Protein AF-A0A7Y2U5Q0-F1 (afdb_monomer)

Foldseek 3Di:
DPFFDFDADDVLQPQRHRPGDDQTWDWDADPVPRFTKIKTWGWDKFFADPVRDTDDDVCSSRGNDIDTDTDDMDIGHDDDPD

Radius of gyration: 16.04 Å; Cα contacts (8 Å, |Δi|>4): 163; chains: 1; bounding box: 26×25×45 Å

Secondary structure (DSSP, 8-state):
----EEEEPPTTSTTTTT-EEEEEEEEEE-TTT--EEEEEEEEEEEEE-TTSPBP-GGGGGG-SEEEEEEEEEEEEEPP---

pLDDT: mean 89.42, std 11.05, range [39.38, 97.12]

Solvent-accessible surface area (backbone atoms only — not comparable to full-atom values): 4831 Å² total; per-residue (Å²): 129,88,80,51,56,42,47,62,41,54,76,74,25,70,71,38,42,64,41,70,42,64,50,26,39,37,85,43,68,40,87,90,75,70,48,60,27,38,40,34,41,36,44,51,78,43,35,16,35,91,86,68,46,81,46,55,82,95,47,44,49,69,20,55,47,75,51,73,41,85,69,52,71,49,78,45,74,60,77,77,85,126

Nearest PDB structures (foldseek):
  2qux-assembly5_N  TM=3.740E-01  e=5.412E+00  Pseudomonas phage PP7
  8ovj-assembly1_Y  TM=2.038E-01  e=2.127E+00  Leishmania major strain Friedlin

Mean predicted aligned error: 5.33 Å

Structure (mmCIF, N/CA/C/O backbone):
data_AF-A0A7Y2U5Q0-F1
#
_entry.id   AF-A0A7Y2U5Q0-F1
#
loop_
_atom_site.group_PDB
_atom_site.id
_atom_site.type_symbol
_atom_site.label_atom_id
_atom_site.label_alt_id
_atom_site.label_comp_id
_atom_site.label_asym_id
_atom_site.label_entity_id
_atom_site.label_seq_id
_atom_site.pdbx_PDB_ins_code
_atom_site.Cartn_x
_atom_site.Cartn_y
_atom_site.Cartn_z
_atom_site.occupancy
_atom_site.B_iso_or_equiv
_atom_site.auth_seq_id
_atom_site.auth_comp_id
_atom_site.auth_asym_id
_atom_site.auth_atom_id
_atom_site.pdbx_PDB_model_num
ATOM 1 N N . PRO A 1 1 ? 7.936 7.682 13.179 1.00 45.28 1 PRO A N 1
ATOM 2 C CA . PRO A 1 1 ? 6.749 7.285 12.386 1.00 45.28 1 PRO A CA 1
ATOM 3 C C . PRO A 1 1 ? 6.578 5.766 12.444 1.00 45.28 1 PRO A C 1
ATOM 5 O O . PRO A 1 1 ? 7.516 5.053 12.100 1.00 45.28 1 PRO A O 1
ATOM 8 N N . GLU A 1 2 ? 5.436 5.275 12.928 1.00 55.94 2 GLU A N 1
ATOM 9 C CA . GLU A 1 2 ? 5.082 3.865 12.730 1.00 55.94 2 GLU A CA 1
ATOM 10 C C . GLU A 1 2 ? 5.041 3.586 11.226 1.00 55.94 2 GLU A C 1
ATOM 12 O O . GLU A 1 2 ? 4.412 4.321 10.464 1.00 55.94 2 GLU A O 1
ATOM 17 N N . ILE A 1 3 ? 5.789 2.577 10.784 1.00 64.06 3 ILE A N 1
ATOM 18 C CA . ILE A 1 3 ? 5.786 2.150 9.387 1.00 64.06 3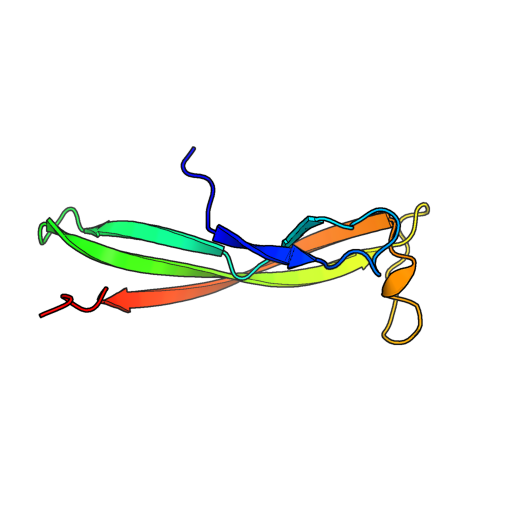 ILE A CA 1
ATOM 19 C C . ILE A 1 3 ? 4.604 1.195 9.240 1.00 64.06 3 ILE A C 1
ATOM 21 O O . ILE A 1 3 ? 4.644 0.096 9.790 1.00 64.06 3 ILE A O 1
ATOM 25 N N . GLY A 1 4 ? 3.568 1.619 8.516 1.00 75.00 4 GLY A N 1
ATOM 26 C CA . GLY A 1 4 ? 2.418 0.769 8.220 1.00 75.00 4 GLY A CA 1
ATOM 27 C C . GLY A 1 4 ? 2.827 -0.489 7.456 1.00 75.00 4 GLY A C 1
ATOM 28 O O . GLY A 1 4 ? 3.782 -0.485 6.667 1.00 75.00 4 GLY A O 1
ATOM 29 N N . VAL A 1 5 ? 2.112 -1.586 7.688 1.00 87.88 5 VAL A N 1
ATOM 30 C CA . VAL A 1 5 ? 2.344 -2.849 6.982 1.00 87.88 5 VAL A CA 1
ATOM 31 C C . VAL A 1 5 ? 1.672 -2.762 5.615 1.00 87.88 5 VAL A C 1
ATOM 33 O O . VAL A 1 5 ? 0.453 -2.755 5.528 1.00 87.88 5 VAL A O 1
ATOM 36 N N . GLY A 1 6 ? 2.476 -2.648 4.557 1.00 88.62 6 GLY A N 1
ATOM 37 C CA . GLY A 1 6 ? 2.011 -2.646 3.166 1.00 88.62 6 GLY A CA 1
ATOM 38 C C . GLY A 1 6 ? 2.224 -3.981 2.453 1.00 88.62 6 GLY A C 1
ATOM 39 O O . GLY A 1 6 ? 3.023 -4.815 2.897 1.00 88.62 6 GLY A O 1
ATOM 40 N N . ILE A 1 7 ? 1.579 -4.151 1.298 1.00 92.06 7 ILE A N 1
ATOM 41 C CA . ILE A 1 7 ? 1.838 -5.271 0.386 1.00 92.06 7 ILE A CA 1
ATOM 42 C C . ILE A 1 7 ? 3.253 -5.135 -0.170 1.00 92.06 7 ILE A C 1
ATOM 44 O O . ILE A 1 7 ? 3.635 -4.078 -0.665 1.00 92.06 7 ILE A O 1
ATOM 48 N N . ARG A 1 8 ? 4.039 -6.215 -0.118 1.00 93.88 8 ARG A N 1
ATOM 49 C CA . ARG A 1 8 ? 5.369 -6.253 -0.734 1.00 93.88 8 ARG A CA 1
ATOM 50 C C . ARG A 1 8 ? 5.293 -6.773 -2.160 1.00 93.88 8 ARG A C 1
ATOM 52 O O . ARG A 1 8 ? 4.810 -7.879 -2.392 1.00 93.88 8 ARG A O 1
ATOM 59 N N . LEU A 1 9 ? 5.841 -6.007 -3.092 1.00 93.19 9 LEU A N 1
ATOM 60 C CA . LEU A 1 9 ? 5.985 -6.429 -4.477 1.00 93.19 9 LEU A CA 1
ATOM 61 C C . LEU A 1 9 ? 6.987 -7.586 -4.585 1.00 93.19 9 LEU A C 1
ATOM 63 O O . LEU A 1 9 ? 8.030 -7.604 -3.925 1.00 93.19 9 LEU A O 1
ATOM 67 N N . GLY A 1 10 ? 6.654 -8.579 -5.410 1.00 92.88 10 GLY A N 1
ATOM 68 C CA . GLY A 1 10 ? 7.490 -9.757 -5.622 1.00 92.88 10 GLY A CA 1
ATOM 69 C C . GLY A 1 10 ? 8.726 -9.465 -6.477 1.00 92.88 10 GLY A C 1
ATOM 70 O O . GLY A 1 10 ? 8.821 -8.439 -7.141 1.00 92.88 10 GLY A O 1
ATOM 71 N N . ARG A 1 11 ? 9.663 -10.420 -6.520 1.00 91.81 11 ARG A N 1
ATOM 72 C CA . ARG A 1 11 ? 10.924 -10.309 -7.289 1.00 91.81 11 ARG A CA 1
ATOM 73 C C . ARG A 1 11 ? 10.742 -10.189 -8.809 1.00 91.81 11 ARG A C 1
ATOM 75 O O . ARG A 1 11 ? 11.701 -9.891 -9.507 1.00 91.81 11 ARG A O 1
ATOM 82 N N . HIS A 1 12 ? 9.546 -10.465 -9.328 1.00 91.12 12 HIS A N 1
ATOM 83 C CA . HIS A 1 12 ? 9.230 -10.292 -10.748 1.00 91.12 12 HIS A CA 1
ATOM 84 C C . HIS A 1 12 ? 9.179 -8.814 -11.163 1.00 91.12 12 HIS A C 1
ATOM 86 O O . HIS A 1 12 ? 9.382 -8.513 -12.336 1.00 91.12 12 HIS A O 1
ATOM 92 N N . PHE A 1 13 ? 8.951 -7.899 -10.215 1.00 91.56 13 PHE A N 1
ATOM 93 C CA . PHE A 1 13 ? 9.194 -6.478 -10.429 1.00 91.56 13 PHE A CA 1
ATOM 94 C C . PHE A 1 13 ? 10.696 -6.230 -10.331 1.00 91.56 13 PHE A C 1
ATOM 96 O O . PHE A 1 13 ? 11.271 -6.378 -9.254 1.00 91.56 13 PHE A O 1
ATOM 103 N N . LYS A 1 14 ? 11.334 -5.877 -11.450 1.00 88.44 14 LYS A N 1
ATOM 104 C CA . LYS A 1 14 ? 12.802 -5.785 -11.526 1.00 88.44 14 LYS A CA 1
ATOM 105 C C . LYS A 1 14 ? 13.377 -4.768 -10.540 1.00 88.44 14 LYS A C 1
ATOM 107 O O . LYS A 1 14 ? 14.129 -5.139 -9.649 1.00 88.44 14 LYS A O 1
ATOM 112 N N . GLU A 1 15 ? 12.971 -3.511 -10.682 1.00 92.50 15 GLU A N 1
ATOM 113 C CA . GLU A 1 15 ? 13.486 -2.398 -9.872 1.00 92.50 15 GLU A CA 1
ATOM 114 C C . GLU A 1 15 ? 12.703 -2.208 -8.566 1.00 92.50 15 GLU A C 1
ATOM 116 O O . GLU A 1 15 ? 13.199 -1.626 -7.608 1.00 92.50 15 GLU A O 1
ATOM 121 N N . LEU A 1 16 ? 11.467 -2.713 -8.517 1.00 94.31 16 LEU A N 1
ATOM 122 C CA . LEU A 1 16 ? 10.554 -2.536 -7.384 1.00 94.31 16 LEU A CA 1
ATOM 123 C C . LEU A 1 16 ? 10.407 -3.790 -6.520 1.00 94.31 16 LEU A C 1
ATOM 125 O O . LEU A 1 16 ? 9.550 -3.842 -5.637 1.00 94.31 16 LEU A O 1
ATOM 129 N N . GLY A 1 17 ? 11.223 -4.816 -6.754 1.00 93.38 17 GLY A N 1
ATOM 130 C CA . GLY A 1 17 ? 11.209 -6.034 -5.955 1.00 93.38 17 GLY A CA 1
ATOM 131 C C . GLY A 1 17 ? 11.400 -5.723 -4.468 1.00 93.38 17 GLY A C 1
ATOM 132 O O . GLY A 1 17 ? 12.409 -5.158 -4.056 1.00 93.38 17 GLY A O 1
ATOM 133 N N . GLY A 1 18 ? 10.424 -6.100 -3.642 1.00 90.88 18 GLY A N 1
ATOM 134 C CA . GLY A 1 18 ? 10.426 -5.851 -2.199 1.00 90.88 18 GLY A CA 1
ATOM 135 C C . GLY A 1 18 ? 9.917 -4.472 -1.766 1.00 90.88 18 GLY A C 1
ATOM 136 O O . GLY A 1 18 ? 9.760 -4.268 -0.552 1.00 90.88 18 GLY A O 1
ATOM 137 N N . ALA A 1 19 ? 9.620 -3.570 -2.710 1.00 91.94 19 ALA A N 1
ATOM 138 C CA . ALA A 1 19 ? 8.947 -2.304 -2.433 1.00 91.94 19 ALA A CA 1
ATOM 139 C C . ALA A 1 19 ? 7.574 -2.554 -1.798 1.00 91.94 19 ALA A C 1
ATOM 141 O O . ALA A 1 19 ? 6.943 -3.588 -2.034 1.00 91.94 19 ALA A O 1
ATOM 142 N N . ARG A 1 20 ? 7.132 -1.618 -0.955 1.00 93.06 20 ARG A N 1
ATOM 143 C CA . ARG A 1 20 ? 5.828 -1.680 -0.291 1.00 93.06 20 ARG A CA 1
ATOM 144 C C . ARG A 1 20 ?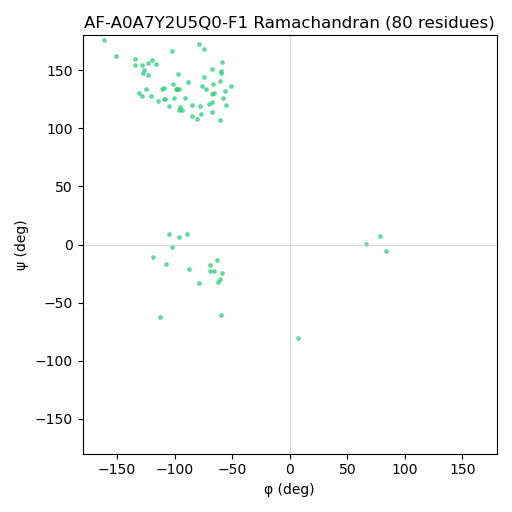 4.845 -0.760 -0.999 1.00 93.06 20 ARG A C 1
ATOM 146 O O . ARG A 1 20 ? 5.220 0.354 -1.342 1.00 93.06 20 ARG A O 1
ATOM 153 N N . VAL A 1 21 ? 3.618 -1.234 -1.166 1.00 94.19 21 VAL A N 1
ATOM 154 C CA . VAL A 1 21 ? 2.490 -0.482 -1.723 1.00 94.19 21 VAL A CA 1
ATOM 155 C C . VAL A 1 21 ? 1.246 -0.693 -0.863 1.00 94.19 21 VAL A C 1
ATOM 157 O O . VAL A 1 21 ? 1.158 -1.669 -0.109 1.00 94.19 21 VAL A O 1
ATOM 160 N N . ALA A 1 22 ? 0.291 0.222 -0.976 1.00 93.69 22 ALA A N 1
ATOM 161 C CA . ALA A 1 22 ? -0.992 0.167 -0.296 1.00 93.69 22 ALA A CA 1
ATOM 162 C C . ALA A 1 22 ? -1.788 -1.112 -0.653 1.00 93.69 22 ALA A C 1
ATOM 164 O O . ALA A 1 22 ? -1.597 -1.682 -1.733 1.00 93.69 22 ALA A O 1
ATOM 165 N N . PRO A 1 23 ? -2.735 -1.544 0.202 1.00 95.00 23 PRO A N 1
ATOM 166 C CA . PRO A 1 23 ? -3.137 -0.926 1.466 1.00 95.00 23 PRO A CA 1
ATOM 167 C C . PRO A 1 23 ? -2.057 -0.983 2.553 1.00 95.00 23 PRO A C 1
ATOM 169 O O . PRO A 1 23 ? -1.231 -1.890 2.552 1.00 95.00 23 PRO A O 1
ATOM 172 N N . TYR A 1 24 ? -2.070 -0.001 3.459 1.00 95.12 24 TYR A N 1
ATOM 173 C CA . TYR A 1 24 ? -1.166 0.089 4.609 1.00 95.12 24 TYR A CA 1
ATOM 174 C C . TYR A 1 24 ? -1.929 -0.054 5.921 1.00 95.12 24 TYR A C 1
ATOM 176 O O . TYR A 1 24 ? -2.808 0.759 6.205 1.00 95.12 24 TYR A O 1
ATOM 184 N N . ASP A 1 25 ? -1.538 -1.024 6.736 1.00 93.69 25 ASP A N 1
ATOM 185 C CA . ASP A 1 25 ? -2.164 -1.303 8.025 1.00 93.69 25 ASP A CA 1
ATOM 186 C C . ASP A 1 25 ? -1.386 -0.699 9.197 1.00 93.69 25 ASP A C 1
ATOM 188 O O . ASP A 1 25 ? -0.165 -0.847 9.300 1.00 93.69 25 ASP A O 1
ATOM 192 N N . PHE A 1 26 ? -2.116 -0.054 10.107 1.00 93.50 26 PHE A N 1
ATOM 193 C CA . PHE A 1 26 ? -1.602 0.550 11.333 1.00 93.50 26 PHE A CA 1
ATOM 194 C C . PHE A 1 26 ? -2.454 0.112 12.521 1.00 93.50 26 PHE A C 1
ATOM 196 O O . PHE A 1 26 ? -3.679 0.246 12.503 1.00 93.50 26 PHE A O 1
ATOM 203 N N . GLU A 1 27 ? -1.815 -0.363 13.585 1.00 93.25 27 GLU A N 1
ATOM 204 C CA . GLU A 1 27 ? -2.499 -0.547 14.860 1.00 93.25 27 GLU A CA 1
ATOM 205 C C . GLU A 1 27 ? -2.629 0.812 15.551 1.00 93.25 27 GLU A C 1
ATO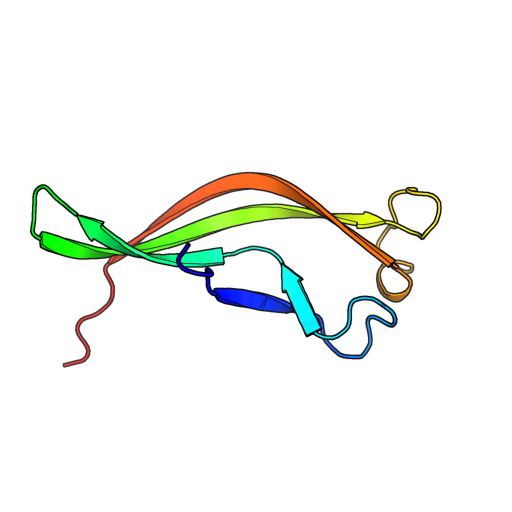M 207 O O . GLU A 1 27 ? -1.639 1.469 15.856 1.00 93.25 27 GLU A O 1
ATOM 212 N N . VAL A 1 28 ? -3.859 1.255 15.801 1.00 92.62 28 VAL A N 1
ATOM 213 C CA . VAL A 1 28 ? -4.134 2.555 16.419 1.00 92.62 28 VAL A CA 1
ATOM 214 C C . VAL A 1 28 ? -4.963 2.390 17.683 1.00 92.62 28 VAL A C 1
ATOM 216 O O . VAL A 1 28 ? -5.835 1.528 17.774 1.00 92.62 28 VAL A O 1
ATOM 219 N N . THR A 1 29 ? -4.723 3.246 18.675 1.00 92.50 29 THR A N 1
ATOM 220 C CA . THR A 1 29 ? -5.488 3.252 19.931 1.00 92.50 29 THR A CA 1
ATOM 221 C C . THR A 1 29 ? -6.400 4.474 19.993 1.00 92.50 29 THR A C 1
ATOM 223 O O . THR A 1 29 ? -5.953 5.615 19.872 1.00 92.50 29 THR A O 1
ATOM 226 N N . SER A 1 30 ? -7.698 4.250 20.204 1.00 90.25 30 SER A N 1
ATOM 227 C CA . SER A 1 30 ? -8.676 5.322 20.393 1.00 90.25 30 SER A CA 1
ATOM 228 C C . SER A 1 30 ? -8.421 6.054 21.707 1.00 90.25 30 SER A C 1
ATOM 230 O O . SER A 1 30 ? -8.495 5.455 22.777 1.00 90.25 30 SER A O 1
ATOM 232 N N . LYS A 1 31 ? -8.213 7.374 21.647 1.00 91.81 31 LYS A N 1
ATOM 233 C CA . LYS A 1 31 ? -8.049 8.207 22.853 1.00 91.81 31 LYS A CA 1
ATOM 234 C C . LYS A 1 31 ? -9.287 8.211 23.757 1.00 91.81 31 LYS A C 1
ATOM 236 O O . LYS A 1 31 ? -9.147 8.314 24.965 1.00 91.81 31 LYS A O 1
ATOM 241 N N . ALA A 1 32 ? -10.485 8.101 23.177 1.00 91.50 32 ALA A N 1
ATOM 242 C CA . ALA A 1 32 ? -11.741 8.185 23.922 1.00 91.50 32 ALA A CA 1
ATOM 243 C C . ALA A 1 32 ? -12.090 6.888 24.669 1.00 91.50 32 ALA A C 1
ATOM 245 O O . ALA A 1 32 ? -12.713 6.936 25.722 1.00 91.50 32 ALA A O 1
ATOM 246 N N . SER A 1 33 ? -11.717 5.730 24.115 1.00 90.56 33 SER A N 1
ATOM 247 C CA . SER A 1 33 ? -12.125 4.421 24.652 1.00 90.56 33 SER A CA 1
ATOM 248 C C . SER A 1 33 ? -10.967 3.531 25.100 1.00 90.56 33 SER A C 1
ATOM 250 O O . SER A 1 33 ? -11.211 2.475 25.676 1.00 90.56 33 SER A O 1
ATOM 252 N N . GLY A 1 34 ? -9.721 3.891 24.779 1.00 90.50 34 GLY A N 1
ATOM 253 C CA . GLY A 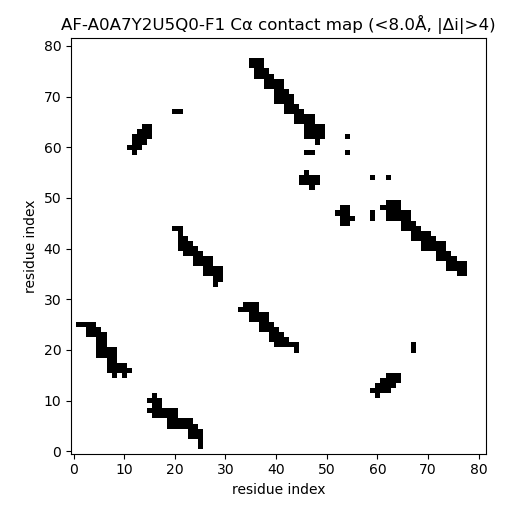1 34 ? -8.542 3.044 24.984 1.00 90.50 34 GLY A CA 1
ATOM 254 C C . GLY A 1 34 ? -8.514 1.777 24.119 1.00 90.50 34 GLY A C 1
ATOM 255 O O . GLY A 1 34 ? -7.579 0.988 24.221 1.00 90.50 34 GLY A O 1
ATOM 256 N N . LYS A 1 35 ? -9.523 1.550 23.267 1.00 90.50 35 LYS A N 1
ATOM 257 C CA . LYS A 1 35 ? -9.606 0.362 22.411 1.00 90.50 35 LYS A CA 1
ATOM 258 C C . LYS A 1 35 ? -8.620 0.452 21.249 1.00 90.50 35 LYS A C 1
ATOM 260 O O . LYS A 1 35 ? -8.422 1.530 20.684 1.00 90.50 35 LYS A O 1
ATOM 265 N N . LYS A 1 36 ? -8.055 -0.699 20.883 1.00 92.06 36 LYS A N 1
ATOM 266 C CA . LYS A 1 36 ? -7.188 -0.869 19.717 1.00 92.06 36 LYS A CA 1
ATOM 267 C C . LYS A 1 36 ? -8.007 -1.198 18.471 1.00 92.06 36 LYS A C 1
ATOM 269 O O . LYS A 1 36 ? -8.960 -1.976 18.536 1.00 92.06 36 LYS A O 1
ATOM 274 N N . PHE A 1 37 ? -7.616 -0.611 17.353 1.00 92.81 37 PHE A N 1
ATOM 275 C CA . PHE A 1 37 ? -8.226 -0.787 16.044 1.00 92.81 37 PHE A CA 1
ATOM 276 C C . PHE A 1 37 ? -7.135 -0.995 15.002 1.00 92.81 37 PHE A C 1
ATOM 278 O O . PHE A 1 37 ? -6.013 -0.517 15.169 1.00 92.81 37 PHE A O 1
ATOM 285 N N . LEU A 1 38 ? -7.488 -1.666 13.915 1.00 93.62 38 LEU A N 1
ATOM 286 C CA . LEU A 1 38 ? -6.685 -1.708 12.708 1.00 93.62 38 LEU A CA 1
ATOM 287 C C . LEU A 1 38 ? -7.176 -0.595 11.780 1.00 93.62 38 LEU A C 1
ATOM 289 O O . LEU A 1 38 ? -8.337 -0.593 11.366 1.00 93.62 38 LEU A O 1
ATOM 293 N N . LEU A 1 39 ? -6.310 0.375 11.504 1.00 94.50 39 LEU A N 1
ATOM 294 C CA . LEU A 1 39 ? -6.524 1.417 10.508 1.00 94.50 39 LEU A CA 1
ATOM 295 C C . LEU A 1 39 ? -5.837 0.994 9.210 1.00 94.50 39 LEU A C 1
ATOM 297 O O . LEU A 1 39 ? -4.612 0.929 9.157 1.00 94.50 39 LEU A O 1
ATOM 301 N N . THR A 1 40 ? -6.623 0.776 8.164 1.00 95.75 40 THR A N 1
ATOM 302 C CA . THR A 1 40 ? -6.131 0.423 6.830 1.00 95.75 40 THR A CA 1
ATOM 303 C C . THR A 1 40 ? -6.241 1.632 5.909 1.00 95.75 40 THR A C 1
ATOM 305 O O . THR A 1 40 ? -7.337 2.138 5.663 1.00 95.75 40 THR A O 1
ATOM 308 N N . ILE A 1 41 ? -5.118 2.112 5.378 1.00 95.44 41 ILE A N 1
ATOM 309 C CA . ILE A 1 41 ? -5.065 3.200 4.395 1.00 95.44 41 ILE A CA 1
ATOM 310 C C . ILE A 1 41 ? -5.012 2.605 2.991 1.00 95.44 41 ILE A C 1
ATOM 312 O O . ILE A 1 41 ? -4.050 1.927 2.640 1.00 95.44 41 ILE A O 1
ATOM 316 N N . HIS A 1 42 ? -6.018 2.894 2.170 1.00 96.19 42 HIS A N 1
ATOM 317 C CA . HIS A 1 42 ? -6.072 2.476 0.774 1.00 96.19 42 HIS A CA 1
ATOM 318 C C . HIS A 1 42 ? -5.604 3.603 -0.148 1.00 96.19 42 HIS A C 1
ATOM 320 O O . HIS A 1 42 ? -6.072 4.744 -0.056 1.00 96.19 42 HIS A O 1
ATOM 326 N N . CYS A 1 43 ? -4.745 3.257 -1.104 1.00 96.25 43 CYS A N 1
ATOM 327 C CA . CYS A 1 43 ? -4.307 4.148 -2.171 1.00 96.25 43 CYS A CA 1
ATOM 328 C C . CYS A 1 43 ? -4.604 3.532 -3.538 1.00 96.25 43 CYS A C 1
ATOM 330 O O . CYS A 1 43 ? -4.690 2.315 -3.693 1.00 96.25 43 CYS A O 1
ATOM 332 N N . LYS A 1 44 ? -4.725 4.392 -4.547 1.00 94.31 44 LYS A N 1
ATOM 333 C CA . LYS A 1 44 ? -4.593 4.004 -5.950 1.00 94.31 44 LYS A CA 1
ATOM 334 C C . LYS A 1 44 ? -3.111 4.026 -6.300 1.00 94.31 44 LYS A C 1
ATOM 336 O O . LYS A 1 44 ? -2.487 5.084 -6.203 1.00 94.31 44 LYS A O 1
ATOM 341 N N . THR A 1 45 ? -2.575 2.888 -6.718 1.00 92.25 45 THR A N 1
ATOM 342 C CA . THR A 1 45 ? -1.169 2.749 -7.106 1.00 92.25 45 THR A CA 1
ATOM 343 C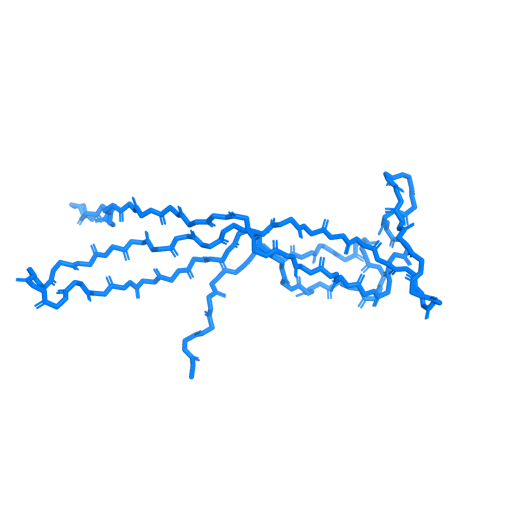 C . THR A 1 45 ? -1.051 2.779 -8.623 1.00 92.25 45 THR A C 1
ATOM 345 O O . THR A 1 45 ? -1.704 2.010 -9.326 1.00 92.25 45 THR A O 1
ATOM 348 N N . LYS A 1 46 ? -0.211 3.677 -9.130 1.00 94.31 46 LYS A N 1
ATOM 349 C CA . LYS A 1 46 ? 0.194 3.750 -10.533 1.00 94.31 46 LYS A CA 1
ATOM 350 C C . LYS A 1 46 ? 1.643 3.325 -10.652 1.00 94.31 46 LYS A C 1
ATOM 352 O O . LYS A 1 46 ? 2.488 3.793 -9.895 1.00 94.31 46 LYS A O 1
ATOM 357 N N . PHE A 1 47 ? 1.933 2.494 -11.636 1.00 94.81 47 PHE A N 1
ATOM 358 C CA . PHE A 1 47 ? 3.287 2.057 -11.939 1.00 94.81 47 PHE A CA 1
ATOM 359 C C . PHE A 1 47 ? 3.847 2.924 -13.055 1.00 94.81 47 PHE A C 1
ATOM 361 O O . PHE A 1 47 ? 3.149 3.188 -14.036 1.00 94.81 47 PHE A O 1
ATOM 368 N N . VAL A 1 48 ? 5.081 3.396 -12.907 1.00 95.88 48 VAL A N 1
ATOM 369 C CA . VAL A 1 48 ? 5.697 4.289 -13.891 1.00 95.88 48 VAL A CA 1
ATOM 370 C C . VAL A 1 48 ? 7.059 3.773 -14.341 1.00 95.88 48 VAL A C 1
ATOM 372 O O . VAL A 1 48 ? 7.786 3.129 -13.582 1.00 95.88 48 VAL A O 1
ATOM 375 N N . SER A 1 49 ? 7.401 4.039 -15.599 1.00 94.06 49 SER A N 1
ATOM 376 C CA . SER A 1 49 ? 8.739 3.795 -16.144 1.00 94.06 49 SER A CA 1
ATOM 377 C C . SER A 1 49 ? 9.726 4.892 -15.742 1.00 94.06 49 SER A C 1
ATOM 379 O O . SER A 1 49 ? 9.335 5.940 -15.229 1.00 94.06 49 SER A O 1
ATOM 381 N N . ALA A 1 50 ? 11.009 4.692 -16.059 1.00 92.00 50 ALA A N 1
ATOM 382 C CA . ALA A 1 50 ? 12.095 5.611 -15.699 1.00 92.00 50 ALA A CA 1
ATOM 383 C C . ALA A 1 50 ? 11.918 7.041 -16.243 1.00 92.00 50 ALA A C 1
ATOM 385 O O . ALA A 1 50 ? 12.433 7.998 -15.679 1.00 92.00 50 ALA A O 1
ATOM 386 N N . ASN A 1 51 ? 11.164 7.200 -17.332 1.00 92.56 51 ASN A N 1
ATOM 387 C CA . ASN A 1 51 ? 10.811 8.498 -17.913 1.00 92.56 51 ASN A CA 1
ATOM 388 C C . ASN A 1 51 ? 9.514 9.104 -17.330 1.00 92.56 51 ASN A C 1
ATOM 390 O O . ASN A 1 51 ? 8.995 10.077 -17.872 1.00 92.56 51 ASN A O 1
ATOM 394 N N . GLY A 1 52 ? 8.952 8.518 -16.269 1.00 90.25 52 GLY A N 1
ATOM 395 C CA . GLY A 1 52 ? 7.756 9.005 -15.580 1.00 90.25 52 GLY A CA 1
ATOM 396 C C . GLY A 1 52 ? 6.425 8.700 -16.273 1.00 90.25 52 GLY A C 1
ATOM 397 O O . GLY A 1 52 ? 5.388 9.188 -15.817 1.00 90.25 52 GLY A O 1
ATOM 398 N N . LYS A 1 53 ? 6.424 7.906 -17.353 1.00 94.25 53 LYS A N 1
ATOM 399 C CA . LYS A 1 53 ? 5.197 7.486 -18.044 1.00 94.25 53 LYS A CA 1
ATOM 400 C C . LYS A 1 53 ? 4.481 6.391 -17.255 1.00 94.25 53 LYS A C 1
ATOM 402 O O . LYS A 1 53 ? 5.106 5.440 -16.801 1.00 94.25 53 LYS A O 1
ATOM 407 N N . GLU A 1 54 ? 3.163 6.509 -17.144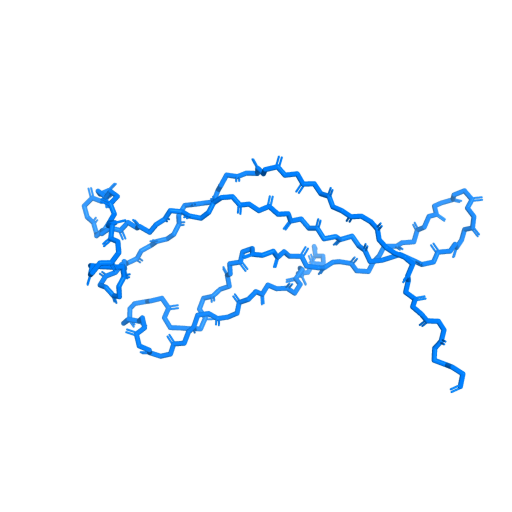 1.00 94.56 54 GLU A N 1
ATOM 408 C CA . GLU A 1 54 ? 2.308 5.476 -16.556 1.00 94.56 54 GLU A CA 1
ATOM 409 C C . GLU A 1 54 ? 2.283 4.214 -17.431 1.00 94.56 54 GLU A C 1
ATOM 411 O O . GLU A 1 54 ? 2.066 4.280 -18.647 1.00 94.56 54 GLU A O 1
ATOM 416 N N . LEU A 1 55 ? 2.523 3.073 -16.792 1.00 93.12 55 LEU A N 1
ATOM 417 C CA . LEU A 1 55 ? 2.526 1.745 -17.389 1.00 93.12 55 LEU A CA 1
ATOM 418 C C . LEU A 1 55 ? 1.178 1.062 -17.152 1.00 93.12 55 LEU A C 1
ATOM 420 O O . LEU A 1 55 ? 0.532 1.269 -16.125 1.00 93.12 55 LEU A O 1
ATOM 424 N N . LYS A 1 56 ? 0.761 0.244 -18.120 1.00 88.75 56 LYS A N 1
ATOM 425 C CA . LYS A 1 56 ? -0.489 -0.530 -18.080 1.00 88.75 56 LYS A CA 1
ATOM 426 C C . LYS A 1 56 ? -0.191 -2.024 -18.071 1.00 88.75 56 LYS A C 1
ATOM 428 O O . LYS A 1 56 ? 0.864 -2.419 -18.565 1.00 88.75 56 LYS A O 1
ATOM 433 N N . ASP A 1 57 ? -1.131 -2.797 -17.539 1.00 85.31 57 ASP A N 1
ATOM 434 C CA . ASP A 1 57 ? -1.216 -4.259 -17.412 1.00 85.31 57 ASP A CA 1
ATOM 435 C C . ASP A 1 57 ? 0.042 -5.036 -17.830 1.00 85.31 57 ASP A C 1
ATOM 437 O O . ASP A 1 57 ? 0.864 -5.389 -16.988 1.00 85.31 57 ASP A O 1
ATOM 441 N N . GLU A 1 58 ? 0.250 -5.252 -19.128 1.00 82.56 58 GLU A N 1
ATOM 442 C CA . GLU A 1 58 ? 1.322 -6.109 -19.660 1.00 82.56 58 GLU A CA 1
ATOM 443 C C . GLU A 1 58 ? 2.744 -5.588 -19.388 1.00 82.56 58 GLU A C 1
ATOM 445 O O . GLU A 1 58 ? 3.714 -6.343 -19.366 1.00 82.56 58 GLU A O 1
ATOM 450 N N . THR A 1 59 ? 2.878 -4.284 -19.158 1.00 88.31 59 THR A N 1
ATOM 451 C CA . THR A 1 59 ? 4.162 -3.595 -18.953 1.00 88.31 59 THR A CA 1
ATOM 452 C C . THR A 1 59 ? 4.446 -3.275 -17.491 1.00 88.31 59 THR A C 1
ATOM 454 O O . THR A 1 59 ? 5.514 -2.766 -17.170 1.00 88.31 59 THR A O 1
ATOM 457 N N . ILE A 1 60 ? 3.532 -3.595 -16.574 1.00 92.25 60 ILE A N 1
ATOM 458 C CA . ILE A 1 60 ? 3.646 -3.212 -15.159 1.00 92.25 60 ILE A CA 1
ATOM 459 C C . ILE A 1 60 ? 4.902 -3.785 -14.482 1.00 92.25 60 ILE A C 1
ATOM 461 O O . ILE A 1 60 ? 5.487 -3.159 -13.603 1.00 92.25 60 ILE A O 1
ATOM 465 N N . LEU A 1 61 ? 5.366 -4.953 -14.939 1.00 92.12 61 LEU A N 1
ATOM 466 C CA . LEU A 1 61 ? 6.539 -5.653 -14.408 1.00 92.12 61 LEU A CA 1
ATOM 467 C C . LEU A 1 61 ? 7.866 -4.935 -14.709 1.00 92.12 61 LEU A C 1
ATOM 469 O O . LEU A 1 61 ? 8.880 -5.222 -14.070 1.00 92.12 61 LEU A O 1
ATOM 473 N N . THR A 1 62 ? 7.876 -4.009 -15.674 1.00 92.31 62 THR A N 1
ATOM 474 C CA . THR A 1 62 ? 9.052 -3.199 -16.035 1.00 92.31 62 THR A CA 1
ATOM 475 C C . THR A 1 62 ? 9.065 -1.831 -15.357 1.00 92.31 62 THR A C 1
ATOM 477 O O . THR A 1 62 ? 9.929 -1.006 -15.657 1.00 92.31 62 THR A O 1
ATOM 480 N N . ALA A 1 63 ? 8.121 -1.581 -14.449 1.00 95.12 63 ALA A N 1
ATOM 481 C CA . ALA A 1 63 ? 8.057 -0.347 -13.692 1.00 95.12 63 ALA A CA 1
ATOM 482 C C . ALA A 1 63 ? 9.311 -0.132 -12.845 1.00 95.12 63 ALA A C 1
ATOM 484 O O . ALA A 1 63 ? 9.856 -1.065 -12.250 1.00 95.12 63 ALA A O 1
ATOM 485 N N . THR A 1 64 ? 9.738 1.124 -12.794 1.00 95.25 64 THR A N 1
ATOM 486 C CA . THR A 1 64 ? 10.911 1.563 -12.035 1.00 95.25 64 THR A CA 1
ATOM 487 C C . THR A 1 64 ? 10.530 2.360 -10.797 1.00 95.25 64 THR A C 1
ATOM 489 O O . THR A 1 64 ? 11.364 2.552 -9.924 1.00 95.25 64 THR A O 1
ATOM 492 N N . ASP A 1 65 ? 9.289 2.843 -10.731 1.00 95.00 65 ASP A N 1
ATOM 493 C CA . ASP A 1 65 ? 8.756 3.610 -9.608 1.00 95.00 65 ASP A CA 1
ATOM 494 C C . ASP A 1 65 ? 7.233 3.397 -9.475 1.00 95.00 65 ASP A C 1
ATOM 496 O O . ASP A 1 65 ? 6.558 2.934 -10.408 1.00 95.00 65 ASP A O 1
ATOM 500 N N . THR A 1 66 ? 6.684 3.730 -8.309 1.00 94.19 66 THR A N 1
ATOM 501 C CA . THR A 1 66 ? 5.249 3.699 -8.008 1.00 94.19 66 THR A CA 1
ATOM 502 C C . THR A 1 66 ? 4.780 5.056 -7.508 1.00 94.19 66 THR A C 1
ATOM 504 O O . THR A 1 66 ? 5.376 5.633 -6.604 1.00 94.19 66 THR A O 1
ATOM 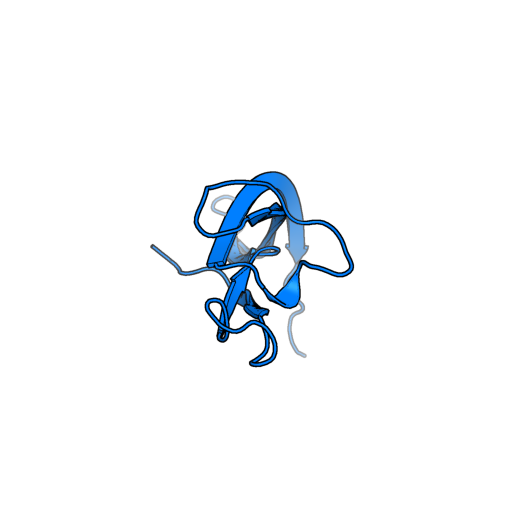507 N N . LYS A 1 67 ? 3.652 5.539 -8.027 1.00 94.75 67 LYS A N 1
ATOM 508 C CA 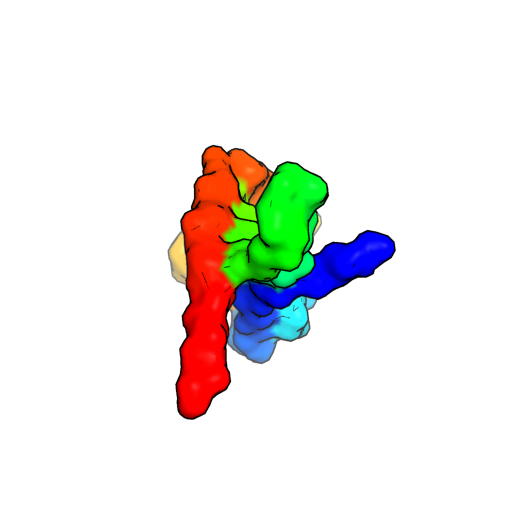. LYS A 1 67 ? 2.964 6.723 -7.507 1.00 94.75 67 LYS A CA 1
ATOM 509 C C . LYS A 1 67 ? 1.677 6.309 -6.827 1.00 94.75 67 LYS A C 1
ATOM 511 O O . LYS A 1 67 ? 0.823 5.680 -7.448 1.00 94.75 67 LYS A O 1
ATOM 516 N N . GLU A 1 68 ? 1.516 6.711 -5.577 1.00 94.25 68 GLU A N 1
ATOM 517 C CA . GLU A 1 68 ? 0.325 6.408 -4.796 1.00 94.25 68 GLU A CA 1
ATOM 518 C C . GLU A 1 68 ? -0.489 7.669 -4.545 1.00 94.25 68 GLU A C 1
ATOM 520 O O . GLU A 1 68 ? 0.038 8.724 -4.197 1.00 94.25 68 GLU A O 1
ATOM 525 N N . THR A 1 69 ? -1.797 7.569 -4.744 1.00 95.44 69 THR A N 1
ATOM 526 C CA . THR A 1 69 ? -2.742 8.628 -4.387 1.00 95.44 69 THR A CA 1
ATOM 527 C C . THR A 1 69 ? -3.739 8.069 -3.394 1.00 95.44 69 THR A C 1
ATOM 529 O O . THR A 1 69 ? -4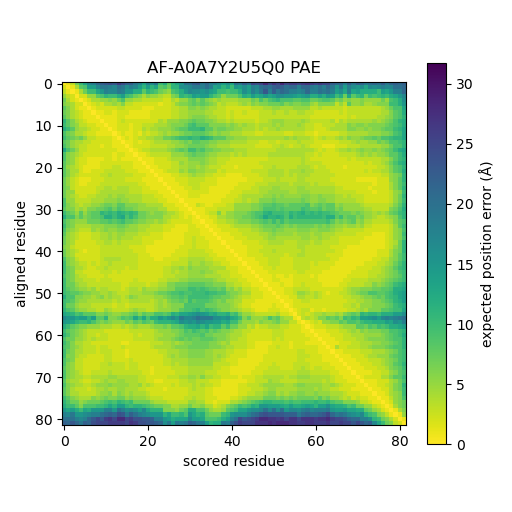.343 7.027 -3.653 1.00 95.44 69 THR A O 1
ATOM 532 N N . PHE A 1 70 ? -3.912 8.758 -2.266 1.00 95.94 70 PHE A N 1
ATOM 533 C CA . PHE A 1 70 ? -4.888 8.382 -1.249 1.00 95.94 70 PHE A CA 1
ATOM 534 C C . PHE A 1 70 ? -6.276 8.171 -1.868 1.00 95.94 70 PHE A C 1
ATOM 536 O O . PHE A 1 70 ? -6.721 8.963 -2.702 1.00 95.94 70 PHE A O 1
ATOM 543 N N . SER A 1 71 ? -6.951 7.099 -1.453 1.00 96.44 71 SER A N 1
ATOM 544 C CA . SER A 1 71 ? -8.316 6.790 -1.878 1.00 96.44 71 SER A CA 1
ATOM 545 C C . SER A 1 71 ? -9.293 6.911 -0.715 1.00 96.44 71 SER A C 1
ATOM 547 O O . SER A 1 71 ? -10.213 7.720 -0.769 1.00 96.44 71 SER A O 1
ATOM 549 N N . HIS A 1 72 ? -9.118 6.095 0.323 1.00 97.12 72 HIS A N 1
ATOM 550 C CA . HIS A 1 72 ? -9.926 6.124 1.541 1.00 97.12 72 HIS A CA 1
ATOM 551 C C . HIS A 1 72 ? -9.183 5.395 2.667 1.00 97.12 72 HIS A C 1
ATOM 553 O O . HIS A 1 72 ? -8.131 4.795 2.445 1.00 97.12 72 HIS A O 1
ATOM 559 N N . PHE A 1 73 ? -9.747 5.408 3.872 1.00 96.31 73 PHE A N 1
ATOM 560 C CA . PHE A 1 73 ? -9.317 4.524 4.950 1.00 96.31 73 PHE A CA 1
ATOM 561 C C . PHE A 1 73 ? -10.467 3.621 5.396 1.00 96.31 73 PHE A C 1
ATOM 563 O O . PHE A 1 73 ? -11.635 3.921 5.144 1.00 96.31 73 PHE A O 1
ATOM 570 N N . ALA A 1 74 ? -10.130 2.509 6.032 1.00 95.75 74 ALA A N 1
ATOM 571 C CA . ALA A 1 74 ? -11.059 1.617 6.706 1.00 95.75 74 ALA A CA 1
ATOM 572 C C . ALA A 1 74 ? -10.582 1.399 8.143 1.00 95.75 74 ALA A C 1
ATOM 574 O O . ALA A 1 74 ? -9.388 1.477 8.429 1.00 95.75 74 ALA A O 1
ATOM 575 N N . VAL A 1 75 ? -11.523 1.158 9.053 1.00 94.38 75 VAL A N 1
ATOM 576 C CA . VAL A 1 75 ? -11.227 0.886 10.461 1.00 94.38 75 VAL A CA 1
ATOM 577 C C . VAL A 1 75 ? -11.942 -0.392 10.858 1.00 94.38 75 VAL A C 1
ATOM 579 O O . VAL A 1 75 ? -13.153 -0.504 10.668 1.00 94.38 75 VAL A O 1
ATOM 582 N N . SER A 1 76 ? -11.211 -1.337 11.434 1.00 93.25 76 SER A N 1
ATOM 583 C CA . SER A 1 76 ? -11.770 -2.566 11.993 1.00 93.25 76 SER A CA 1
ATOM 584 C C . SER A 1 76 ? -11.297 -2.775 13.431 1.00 93.25 76 SER A C 1
ATOM 586 O O . SER A 1 76 ? -10.276 -2.243 13.870 1.00 93.25 76 SER A O 1
ATOM 588 N N . LEU A 1 77 ? -12.086 -3.510 14.214 1.00 89.69 77 LEU A N 1
ATOM 589 C CA . LEU A 1 77 ? -11.663 -3.948 15.541 1.00 89.69 77 LEU A CA 1
ATOM 590 C C . LEU A 1 77 ? -10.619 -5.051 15.378 1.00 89.69 77 LEU A C 1
ATOM 592 O O . LEU A 1 77 ? -10.841 -5.989 14.616 1.00 89.69 77 LEU A O 1
ATOM 596 N N . ILE A 1 78 ? -9.515 -4.963 16.121 1.00 84.25 78 ILE A N 1
ATOM 597 C CA . ILE A 1 78 ? -8.571 -6.079 16.207 1.00 84.25 78 ILE A CA 1
ATOM 598 C C . ILE A 1 78 ? -9.267 -7.179 17.018 1.00 84.25 78 ILE A C 1
ATOM 600 O O . ILE A 1 78 ? -9.664 -6.906 18.160 1.00 84.25 78 ILE A O 1
ATOM 604 N N . PRO A 1 79 ? -9.468 -8.389 16.461 1.00 70.56 79 PRO A N 1
ATOM 605 C CA . PRO A 1 79 ? -10.048 -9.489 17.212 1.00 70.56 79 PRO A CA 1
ATOM 606 C C . PRO A 1 79 ? -9.200 -9.732 18.459 1.00 70.56 79 PRO A C 1
ATOM 608 O O . PRO A 1 79 ? -7.972 -9.797 18.380 1.00 70.56 79 PRO A O 1
ATOM 611 N N . LYS A 1 80 ? -9.838 -9.857 19.624 1.00 62.06 80 LYS A N 1
ATOM 612 C CA . LYS A 1 80 ? -9.150 -10.465 20.759 1.00 62.06 80 LYS A CA 1
ATOM 613 C C . LYS A 1 80 ? -8.948 -11.924 20.371 1.00 62.06 80 LYS A C 1
ATOM 615 O O . LYS A 1 80 ? -9.937 -12.623 20.188 1.00 62.06 80 LYS A O 1
ATOM 620 N N . ASN A 1 81 ? -7.701 -12.345 20.186 1.00 56.50 81 ASN A N 1
ATOM 621 C CA . ASN A 1 81 ? -7.398 -13.769 20.172 1.00 56.50 81 ASN A CA 1
ATOM 622 C C . ASN A 1 81 ? -7.818 -14.301 21.551 1.00 56.50 81 ASN A C 1
ATOM 624 O O . ASN A 1 81 ? -7.212 -13.913 22.553 1.00 56.50 81 ASN A O 1
ATOM 628 N N . GLU A 1 82 ? -8.919 -15.052 21.590 1.00 39.38 82 GLU A N 1
ATOM 629 C CA . GLU A 1 82 ? -9.307 -15.890 22.730 1.00 39.38 82 GLU A CA 1
ATOM 630 C C . GLU A 1 82 ? -8.361 -17.087 22.854 1.00 39.38 82 GLU A C 1
ATOM 632 O O . GLU A 1 82 ? -7.946 -17.627 21.800 1.00 39.38 82 GLU A O 1
#

Sequence (82 aa):
PEIGVGIRLGRHFKELGGARVAPYDFEVTSKASGKKFLLTIHCKTKFVSANGKELKDETILTATDTKETFSHFAVSLIPKNE